Protein AF-A0ABD3SW62-F1 (afdb_monomer_lite)

pLDDT: mean 79.24, std 6.23, range [60.75, 86.75]

Secondary structure (DSSP, 8-state):
-HHHHHHHTTTS--TTTSTTSTT--S--HHHHHHHHHHHHHHHHS---TTT----SS-TT-

Sequence (61 aa):
MQGFLDDVCKVLDCGAVNPGGTCYEPNTLQCHTSFVLNLNYKKNNVCPQDIGAYTDTDPCK

InterPro domains:
  IPR012946 X8 domain [PF07983] (2-45)

Radius of gyration: 10.64 Å; chains: 1; bounding box: 26×18×24 Å

Structure (mmCIF, N/CA/C/O backbone):
data_AF-A0ABD3SW62-F1
#
_entry.id   AF-A0ABD3SW62-F1
#
loop_
_atom_site.group_PDB
_atom_site.id
_atom_site.type_symbol
_atom_site.label_atom_id
_atom_site.label_alt_id
_atom_site.label_comp_id
_atom_site.label_asym_id
_atom_site.label_entity_id
_atom_site.label_seq_id
_atom_site.pdbx_PDB_ins_code
_atom_site.Cartn_x
_atom_site.Cartn_y
_atom_site.Cartn_z
_atom_site.occupancy
_atom_site.B_iso_or_equiv
_atom_site.auth_seq_id
_atom_site.auth_comp_id
_atom_site.auth_asym_id
_atom_site.auth_atom_id
_atom_site.pdbx_PDB_model_num
ATOM 1 N N . MET A 1 1 ? 0.126 9.081 -5.191 1.00 60.84 1 MET A N 1
ATOM 2 C CA . MET A 1 1 ? 0.114 8.205 -3.996 1.00 60.84 1 MET A CA 1
ATOM 3 C C . MET A 1 1 ? -0.921 7.083 -4.100 1.00 60.84 1 MET A C 1
ATOM 5 O O . MET A 1 1 ? -0.519 5.953 -3.892 1.00 60.84 1 MET A O 1
ATOM 9 N N . GLN A 1 2 ? -2.179 7.319 -4.513 1.00 66.38 2 GLN A N 1
ATOM 10 C CA . GLN A 1 2 ? -3.157 6.222 -4.708 1.00 66.38 2 GLN A CA 1
ATOM 11 C C . GLN A 1 2 ? -2.725 5.166 -5.745 1.00 66.38 2 GLN A C 1
ATOM 13 O O . GLN A 1 2 ? -2.786 3.982 -5.455 1.00 66.38 2 GLN A O 1
ATOM 18 N N . GLY A 1 3 ? -2.190 5.576 -6.904 1.00 74.62 3 GLY A N 1
ATOM 19 C CA . GLY A 1 3 ? -1.819 4.616 -7.959 1.00 74.62 3 GLY A CA 1
ATOM 20 C C . GLY A 1 3 ? -0.766 3.579 -7.547 1.00 74.62 3 GLY A C 1
ATOM 21 O O . GLY A 1 3 ? -0.789 2.457 -8.032 1.00 74.62 3 GLY A O 1
ATOM 22 N N . PHE A 1 4 ? 0.114 3.913 -6.599 1.00 77.75 4 PHE A N 1
ATOM 23 C CA . PHE A 1 4 ? 1.080 2.949 -6.070 1.00 77.75 4 PHE A CA 1
ATOM 24 C C . PHE A 1 4 ? 0.435 1.911 -5.166 1.00 77.75 4 PHE A C 1
ATOM 26 O O . PHE A 1 4 ? 0.791 0.742 -5.243 1.00 77.75 4 PHE A O 1
ATOM 33 N N . LEU A 1 5 ? -0.518 2.327 -4.332 1.00 78.50 5 LEU A N 1
ATOM 34 C CA . LEU A 1 5 ? -1.315 1.384 -3.561 1.00 78.50 5 LEU A CA 1
ATOM 35 C C . LEU A 1 5 ? -2.020 0.415 -4.501 1.00 78.50 5 LEU A C 1
ATOM 37 O O . LEU A 1 5 ? -1.827 -0.785 -4.369 1.00 78.50 5 LEU A O 1
ATOM 41 N N . ASP A 1 6 ? -2.735 0.924 -5.503 1.00 82.12 6 ASP A N 1
ATOM 42 C CA . ASP A 1 6 ? -3.461 0.078 -6.454 1.00 82.12 6 ASP A CA 1
ATOM 43 C C . ASP A 1 6 ? -2.538 -0.899 -7.199 1.00 82.12 6 ASP A C 1
ATOM 45 O O . ASP A 1 6 ? -2.903 -2.055 -7.413 1.00 82.12 6 ASP A O 1
ATOM 49 N N . ASP A 1 7 ? -1.332 -0.473 -7.578 1.00 83.00 7 ASP A N 1
ATOM 50 C CA . ASP A 1 7 ? -0.368 -1.333 -8.267 1.00 83.00 7 ASP A CA 1
ATOM 51 C C . ASP A 1 7 ? 0.269 -2.374 -7.349 1.00 83.00 7 ASP A C 1
ATOM 53 O O . ASP A 1 7 ? 0.389 -3.543 -7.724 1.00 83.00 7 ASP A O 1
ATOM 57 N N . VAL A 1 8 ? 0.637 -1.990 -6.129 1.00 82.38 8 VAL A N 1
ATOM 58 C CA . VAL A 1 8 ? 1.223 -2.920 -5.166 1.00 82.38 8 VAL A CA 1
ATOM 59 C C . VAL A 1 8 ? 0.176 -3.905 -4.659 1.00 82.38 8 VAL A C 1
ATOM 61 O O . VAL A 1 8 ? 0.464 -5.093 -4.561 1.00 82.38 8 VAL A O 1
ATOM 64 N N . CYS A 1 9 ? -1.063 -3.475 -4.437 1.00 83.88 9 CYS A N 1
ATOM 65 C CA . CYS A 1 9 ? -2.152 -4.344 -3.995 1.00 83.88 9 CYS A CA 1
ATOM 66 C C . CYS A 1 9 ? -2.573 -5.395 -5.037 1.00 83.88 9 CYS A C 1
ATOM 68 O O . CYS A 1 9 ? -3.263 -6.351 -4.692 1.00 83.88 9 CYS A O 1
ATOM 70 N N . LYS A 1 10 ? -2.130 -5.282 -6.299 1.00 82.62 10 LYS A N 1
ATOM 71 C CA . LYS A 1 10 ? -2.267 -6.365 -7.294 1.00 82.62 10 LYS A CA 1
ATOM 72 C C . LYS A 1 10 ? -1.305 -7.531 -7.042 1.00 82.62 10 LYS A C 1
ATOM 74 O O . LYS A 1 10 ? -1.564 -8.638 -7.502 1.00 82.62 10 LYS A O 1
ATOM 79 N N . VAL A 1 11 ? -0.186 -7.290 -6.353 1.00 81.69 11 VAL A N 1
ATOM 80 C CA . VAL A 1 11 ? 0.902 -8.270 -6.128 1.00 81.69 11 VAL A CA 1
ATOM 81 C C . VAL A 1 11 ? 1.150 -8.590 -4.646 1.00 81.69 11 VAL A C 1
ATOM 83 O O . VAL A 1 11 ? 1.815 -9.576 -4.298 1.00 81.69 11 VAL A O 1
ATOM 86 N N . LEU A 1 12 ? 0.626 -7.758 -3.754 1.00 83.62 12 LEU A N 1
ATOM 87 C CA . LEU A 1 12 ? 0.742 -7.835 -2.305 1.00 83.62 12 LEU A CA 1
ATOM 88 C C . LEU A 1 12 ? -0.643 -7.824 -1.668 1.00 83.62 12 LEU A C 1
ATOM 90 O O . LEU A 1 12 ? -1.581 -7.228 -2.186 1.00 83.62 12 LEU A O 1
ATOM 94 N N . ASP A 1 13 ? -0.756 -8.495 -0.526 1.00 81.44 13 ASP A N 1
ATOM 95 C CA . ASP A 1 13 ? -2.025 -8.601 0.179 1.00 81.44 13 ASP A CA 1
ATOM 96 C C . ASP A 1 13 ? -2.288 -7.328 0.991 1.00 81.44 13 ASP A C 1
ATOM 98 O O . ASP A 1 13 ? -1.746 -7.125 2.080 1.00 81.44 13 ASP A O 1
ATOM 102 N N . CYS A 1 14 ? -3.107 -6.445 0.427 1.00 81.69 14 CYS A N 1
ATOM 103 C CA . CYS A 1 14 ? -3.560 -5.220 1.080 1.00 81.69 14 CYS A CA 1
ATOM 104 C C . CYS A 1 14 ? -4.805 -5.423 1.953 1.00 81.69 14 CYS A C 1
ATOM 106 O O . CYS A 1 14 ? -5.406 -4.441 2.389 1.00 81.69 14 CYS A O 1
ATOM 108 N N . GL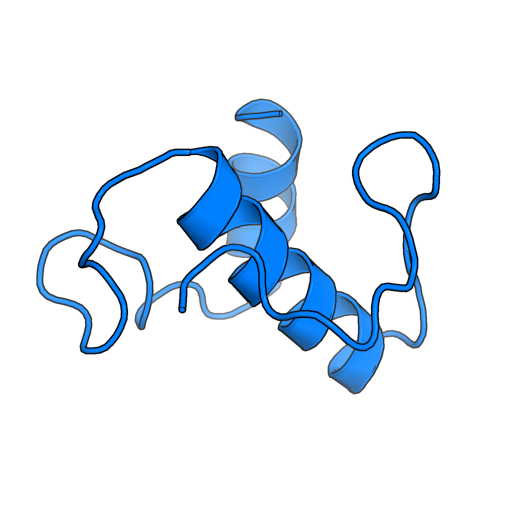Y A 1 15 ? -5.203 -6.667 2.249 1.00 82.00 15 GLY A N 1
ATOM 109 C CA . GLY A 1 15 ? -6.392 -6.967 3.049 1.00 82.00 15 GLY A CA 1
ATOM 110 C C . GLY A 1 15 ? -6.427 -6.250 4.402 1.00 82.00 15 GLY A C 1
ATOM 111 O O . GLY A 1 15 ? -7.494 -5.847 4.850 1.00 82.00 15 GLY A O 1
ATOM 112 N N . ALA A 1 16 ? -5.266 -6.004 5.017 1.00 79.75 16 ALA A N 1
ATOM 113 C CA . ALA A 1 16 ? -5.183 -5.299 6.294 1.00 79.75 16 ALA A CA 1
ATOM 114 C C . ALA A 1 16 ? -5.517 -3.796 6.206 1.00 79.75 16 ALA A C 1
ATOM 116 O O . ALA A 1 16 ? -6.008 -3.253 7.189 1.00 79.75 16 ALA A O 1
ATOM 117 N N . VAL A 1 17 ? -5.282 -3.135 5.065 1.00 82.50 17 VAL A N 1
ATOM 118 C CA . VAL A 1 17 ? -5.561 -1.693 4.857 1.00 82.50 17 VAL A CA 1
ATOM 119 C C . VAL A 1 17 ? -6.823 -1.432 4.043 1.00 82.50 17 VAL A C 1
ATOM 121 O O . VAL A 1 17 ? -7.227 -0.287 3.886 1.00 82.50 17 VAL A O 1
ATOM 124 N N . ASN A 1 18 ? -7.455 -2.479 3.518 1.00 81.88 18 ASN A N 1
ATOM 125 C CA . ASN A 1 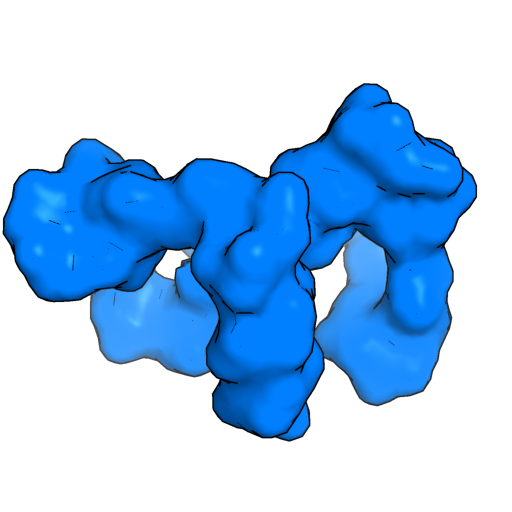18 ? -8.737 -2.364 2.838 1.00 81.88 18 ASN A CA 1
ATOM 126 C C . ASN A 1 18 ? -9.876 -2.089 3.834 1.00 81.88 18 ASN A C 1
ATOM 128 O O . ASN A 1 18 ? -9.732 -2.368 5.026 1.00 81.88 18 ASN A O 1
ATOM 132 N N . PRO A 1 19 ? -11.029 -1.574 3.367 1.00 78.44 19 PRO A N 1
ATOM 133 C CA . PRO A 1 19 ? -12.210 -1.406 4.209 1.00 78.44 19 PRO A CA 1
ATOM 134 C C . PRO A 1 19 ? -12.574 -2.718 4.921 1.00 78.44 19 PRO A C 1
ATOM 136 O O . PRO A 1 19 ? -12.841 -3.727 4.270 1.00 78.44 19 PRO A O 1
ATOM 139 N N . GLY A 1 20 ? -12.567 -2.704 6.258 1.00 78.56 20 GLY A N 1
ATOM 140 C CA . GLY A 1 20 ? -12.785 -3.894 7.095 1.00 78.56 20 GLY A CA 1
ATOM 141 C C . GLY A 1 20 ? -11.510 -4.640 7.519 1.00 78.56 20 GLY A C 1
ATOM 142 O O . GLY A 1 20 ? -11.600 -5.626 8.249 1.00 78.56 20 GLY A O 1
ATOM 143 N N . GLY A 1 21 ? -10.334 -4.175 7.098 1.00 78.88 21 GLY A N 1
ATOM 144 C CA . GLY A 1 21 ? -9.037 -4.667 7.548 1.00 78.88 21 GLY A CA 1
ATOM 145 C C . GLY A 1 21 ? -8.654 -4.158 8.939 1.00 78.88 21 GLY A C 1
ATOM 146 O O . GLY A 1 21 ? -9.111 -3.113 9.400 1.00 78.88 21 GLY A O 1
ATOM 147 N N . THR A 1 22 ? -7.768 -4.891 9.614 1.00 79.19 22 THR A N 1
ATOM 148 C CA . THR A 1 22 ? -7.306 -4.571 10.977 1.00 79.19 22 THR A CA 1
ATOM 149 C C . THR A 1 22 ? -6.484 -3.283 11.070 1.00 79.19 22 THR A C 1
ATOM 151 O O . THR A 1 22 ? -6.326 -2.744 12.160 1.00 79.19 22 THR A O 1
ATOM 154 N N . CYS A 1 23 ? -5.949 -2.799 9.947 1.00 78.44 23 CYS A N 1
ATOM 155 C CA . CYS A 1 23 ? -5.142 -1.584 9.814 1.00 78.44 23 CYS A CA 1
ATOM 156 C C . CYS A 1 23 ? -5.801 -0.566 8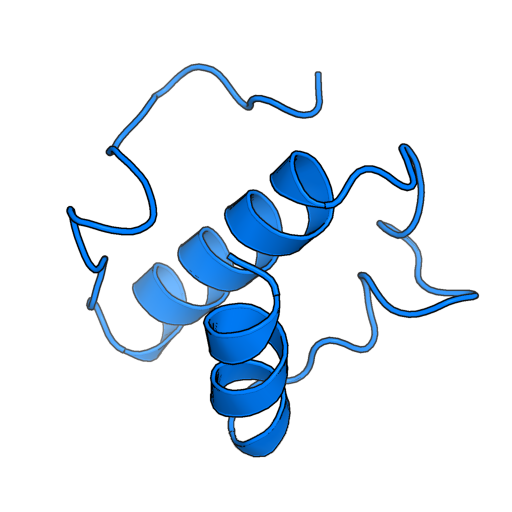.865 1.00 78.44 23 CYS A C 1
ATOM 158 O O . CYS A 1 23 ? -5.114 0.241 8.241 1.00 78.44 23 CYS A O 1
ATOM 160 N N . TYR A 1 24 ? -7.131 -0.622 8.723 1.00 82.62 24 TYR A N 1
ATOM 161 C CA . TYR A 1 24 ? -7.877 0.356 7.933 1.00 82.62 24 TYR A CA 1
ATOM 162 C C . TYR A 1 24 ? -7.877 1.741 8.587 1.00 82.62 24 TYR A C 1
ATOM 164 O O . TYR A 1 24 ? -7.823 2.745 7.878 1.00 82.62 24 TYR A O 1
ATOM 172 N N . GLU A 1 25 ? -7.926 1.803 9.921 1.00 80.56 25 GLU A N 1
ATOM 173 C CA . GLU A 1 25 ? -7.898 3.063 10.658 1.00 80.56 25 GLU A CA 1
ATOM 174 C C . GLU A 1 25 ? -6.491 3.406 11.175 1.00 80.56 25 GLU A C 1
ATOM 176 O O . GLU A 1 25 ? -5.808 2.525 11.704 1.00 80.56 25 GLU A O 1
ATOM 181 N N . PRO A 1 26 ? -6.062 4.678 11.053 1.00 81.06 26 PRO A N 1
ATOM 182 C CA . PRO A 1 26 ? -6.804 5.802 10.473 1.00 81.06 26 PRO A CA 1
ATOM 183 C C . PRO A 1 26 ? -6.923 5.688 8.941 1.00 81.06 26 PRO A C 1
ATOM 185 O O . PRO A 1 26 ? -5.936 5.432 8.253 1.00 81.06 26 PRO A O 1
ATOM 188 N N . ASN A 1 27 ? -8.134 5.915 8.408 1.00 82.44 27 ASN A N 1
ATOM 189 C CA . ASN A 1 27 ? -8.444 5.845 6.971 1.00 82.44 27 ASN A CA 1
ATOM 190 C C . ASN A 1 27 ? -7.885 7.069 6.228 1.00 82.44 27 ASN A C 1
ATOM 192 O O . ASN A 1 27 ? -8.611 7.916 5.703 1.00 82.44 27 ASN A O 1
ATOM 196 N N . THR A 1 28 ? -6.564 7.198 6.246 1.00 84.62 28 THR A N 1
ATOM 197 C CA . THR A 1 28 ? -5.829 8.206 5.499 1.00 84.62 28 THR A CA 1
ATOM 198 C C . THR A 1 28 ? -4.994 7.520 4.436 1.00 84.62 28 THR A C 1
ATOM 200 O O . THR A 1 28 ? -4.403 6.460 4.649 1.00 84.62 28 THR A O 1
ATOM 203 N N . LEU A 1 29 ? -4.899 8.170 3.277 1.00 80.06 29 LEU A N 1
ATOM 204 C CA . LEU A 1 29 ? -4.114 7.648 2.169 1.00 80.06 29 LEU A CA 1
ATOM 205 C C . LEU A 1 29 ? -2.642 7.454 2.552 1.00 80.06 29 LEU A C 1
ATOM 207 O O . LEU A 1 29 ? -2.021 6.481 2.134 1.00 80.06 29 LEU A O 1
ATOM 211 N N . GLN A 1 30 ? -2.090 8.368 3.354 1.00 81.94 30 GLN A N 1
ATOM 212 C CA . GLN A 1 30 ? -0.723 8.258 3.861 1.00 81.94 30 GLN A CA 1
ATOM 213 C C . GLN A 1 30 ? -0.548 6.997 4.699 1.00 81.94 30 GLN A C 1
ATOM 215 O O . GLN A 1 30 ? 0.437 6.294 4.503 1.00 81.94 30 GLN A O 1
ATOM 220 N N . CYS A 1 31 ? -1.524 6.650 5.540 1.00 82.06 31 CYS A N 1
ATOM 221 C CA . CYS A 1 31 ? -1.407 5.465 6.370 1.00 82.06 31 CYS A CA 1
ATOM 222 C C . CYS A 1 31 ? -1.465 4.154 5.621 1.00 82.06 31 CYS A C 1
ATOM 224 O O . CYS A 1 31 ? -0.610 3.285 5.810 1.00 82.06 31 CYS A O 1
ATOM 226 N N . HIS A 1 32 ? -2.420 4.040 4.706 1.00 84.94 32 HIS A N 1
ATOM 227 C CA . HIS A 1 32 ? -2.482 2.876 3.835 1.00 84.94 32 HIS A CA 1
ATOM 228 C C . HIS A 1 32 ? -1.202 2.765 3.004 1.00 84.94 32 HIS A C 1
ATOM 230 O O . HIS A 1 32 ? -0.620 1.685 2.920 1.00 84.94 32 HIS A O 1
ATOM 236 N N . THR A 1 33 ? -0.698 3.888 2.473 1.00 83.69 33 THR A N 1
ATOM 237 C CA . THR A 1 33 ? 0.540 3.916 1.673 1.00 83.69 33 THR A CA 1
ATOM 238 C C . THR A 1 33 ? 1.758 3.491 2.495 1.00 83.69 33 THR A C 1
ATOM 240 O O . THR A 1 33 ? 2.519 2.648 2.030 1.00 83.69 33 THR A O 1
ATOM 243 N N . SER A 1 34 ? 1.939 4.006 3.715 1.00 83.25 34 SER A N 1
ATOM 244 C CA . SER A 1 34 ? 3.065 3.650 4.593 1.00 83.25 34 SER A CA 1
ATOM 245 C C . SER A 1 34 ? 3.067 2.170 4.966 1.00 83.25 34 SER A C 1
ATOM 247 O O . SER A 1 34 ? 4.111 1.516 4.917 1.00 83.25 34 SER A O 1
ATOM 249 N N . PHE A 1 35 ? 1.897 1.607 5.272 1.00 83.50 35 PHE A N 1
ATOM 250 C CA . PHE A 1 35 ? 1.771 0.181 5.555 1.00 83.50 35 PHE A CA 1
ATOM 251 C C . PHE A 1 35 ? 2.152 -0.675 4.339 1.00 83.50 35 PHE A C 1
ATOM 253 O O . PHE A 1 35 ? 2.930 -1.625 4.456 1.00 83.50 35 PHE A O 1
ATOM 260 N N . VAL A 1 36 ? 1.656 -0.313 3.154 1.00 85.19 36 VAL A N 1
ATOM 261 C CA . VAL A 1 36 ? 1.938 -1.048 1.914 1.00 85.19 36 VAL A CA 1
ATOM 262 C C . VAL A 1 36 ? 3.392 -0.885 1.469 1.00 85.19 36 VAL A C 1
ATOM 264 O O . VAL A 1 36 ? 3.997 -1.858 1.021 1.00 85.19 36 VAL A O 1
ATOM 267 N N . LEU A 1 37 ? 4.003 0.286 1.668 1.00 85.62 37 LEU A N 1
ATOM 268 C CA . LEU A 1 37 ? 5.440 0.495 1.472 1.00 85.62 37 LEU A CA 1
ATOM 269 C C . LEU A 1 37 ? 6.267 -0.416 2.380 1.00 85.62 37 LEU A C 1
ATOM 271 O O . LEU A 1 37 ? 7.196 -1.065 1.905 1.00 85.62 37 LEU A O 1
ATOM 275 N N . ASN A 1 38 ? 5.907 -0.514 3.662 1.00 83.75 38 ASN A N 1
ATOM 276 C CA . ASN A 1 38 ? 6.584 -1.396 4.610 1.00 83.75 38 ASN A CA 1
ATOM 277 C C . ASN A 1 38 ? 6.448 -2.873 4.201 1.00 83.75 38 ASN A C 1
ATOM 279 O O . ASN A 1 38 ? 7.424 -3.622 4.226 1.00 83.75 38 ASN A O 1
ATOM 283 N N . LEU A 1 39 ? 5.257 -3.297 3.766 1.00 84.75 39 LEU A N 1
ATOM 284 C CA . LEU A 1 39 ? 5.047 -4.643 3.228 1.00 84.75 39 LEU A CA 1
ATOM 285 C C . LEU A 1 39 ? 5.884 -4.903 1.971 1.00 84.75 39 LEU A C 1
ATOM 287 O O . LEU A 1 39 ? 6.521 -5.953 1.861 1.00 84.75 39 LEU A O 1
ATOM 291 N N . ASN A 1 40 ? 5.913 -3.950 1.039 1.00 86.75 40 ASN A N 1
ATOM 292 C CA . ASN A 1 40 ? 6.699 -4.054 -0.183 1.00 86.75 40 ASN A CA 1
ATOM 293 C C . ASN A 1 40 ? 8.199 -4.105 0.107 1.00 86.75 40 ASN A C 1
ATOM 295 O O . ASN A 1 40 ? 8.910 -4.908 -0.490 1.00 86.75 40 ASN A O 1
ATOM 299 N N . TYR A 1 41 ? 8.673 -3.323 1.072 1.00 85.94 41 TYR A N 1
ATOM 300 C CA . TYR A 1 41 ? 10.055 -3.379 1.520 1.00 85.94 41 TYR A CA 1
ATOM 301 C C . TYR A 1 41 ? 10.385 -4.735 2.156 1.00 85.94 41 TYR A C 1
ATOM 303 O O . TYR A 1 41 ? 11.371 -5.360 1.786 1.00 85.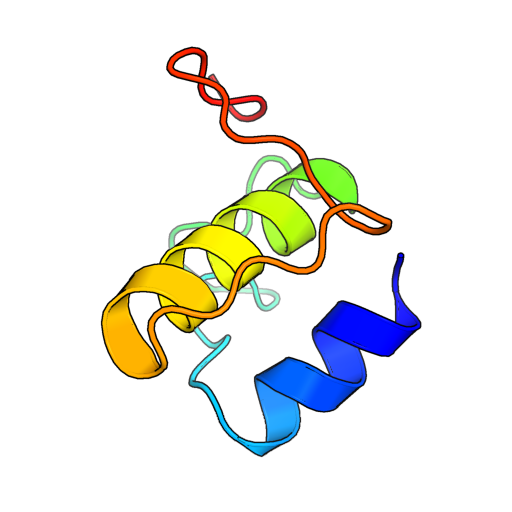94 41 TYR A O 1
ATOM 311 N N . LYS A 1 42 ? 9.528 -5.268 3.031 1.00 84.88 42 LYS A N 1
ATOM 312 C CA . LYS A 1 42 ? 9.749 -6.591 3.641 1.00 84.88 42 LYS A CA 1
ATOM 313 C C . LYS A 1 42 ? 9.737 -7.738 2.629 1.00 84.88 42 LYS A C 1
ATOM 315 O O . LYS A 1 42 ? 10.492 -8.692 2.793 1.00 84.88 42 LYS A O 1
ATOM 320 N N . LYS A 1 43 ? 8.881 -7.670 1.603 1.00 86.75 43 LYS A N 1
ATOM 321 C CA . LYS A 1 43 ? 8.732 -8.743 0.605 1.00 86.75 43 LYS A CA 1
ATOM 322 C C . LYS A 1 43 ? 9.740 -8.636 -0.539 1.00 86.75 43 LYS A C 1
ATOM 324 O O . LYS A 1 43 ? 10.310 -9.643 -0.938 1.00 86.75 43 LYS A O 1
ATOM 329 N N . ASN A 1 44 ? 9.953 -7.428 -1.056 1.00 84.88 44 ASN A N 1
ATOM 330 C CA . ASN A 1 44 ? 10.727 -7.173 -2.272 1.00 84.88 44 ASN A CA 1
ATOM 331 C C . ASN A 1 44 ? 12.041 -6.417 -2.013 1.00 84.88 44 ASN A C 1
ATOM 333 O O . ASN A 1 44 ? 12.832 -6.280 -2.938 1.00 84.88 44 ASN A O 1
ATOM 337 N N . ASN A 1 45 ? 12.300 -5.930 -0.792 1.00 85.94 45 ASN A N 1
ATOM 338 C CA . ASN A 1 45 ? 13.432 -5.047 -0.456 1.00 85.94 45 ASN A CA 1
ATOM 339 C C . ASN A 1 45 ? 13.484 -3.765 -1.310 1.00 85.94 45 ASN A C 1
ATOM 341 O O . ASN A 1 45 ? 14.548 -3.194 -1.535 1.00 85.94 45 ASN A O 1
ATOM 345 N N . VAL A 1 46 ? 12.321 -3.293 -1.775 1.00 83.19 46 VAL A N 1
ATOM 346 C CA . VAL A 1 46 ? 12.187 -2.082 -2.596 1.00 83.19 46 VAL A CA 1
ATOM 347 C C . VAL A 1 46 ? 11.355 -1.039 -1.853 1.00 83.19 46 VAL A C 1
ATOM 349 O O . VAL A 1 46 ? 10.195 -1.282 -1.518 1.00 83.19 46 VAL A O 1
ATOM 352 N N . CYS A 1 47 ? 11.936 0.144 -1.647 1.00 80.94 47 CYS A N 1
ATOM 353 C CA . CYS A 1 47 ? 11.243 1.330 -1.148 1.00 80.94 47 CYS A CA 1
ATOM 354 C C . CYS A 1 47 ? 11.388 2.469 -2.173 1.00 80.94 47 CYS A C 1
ATOM 356 O O . 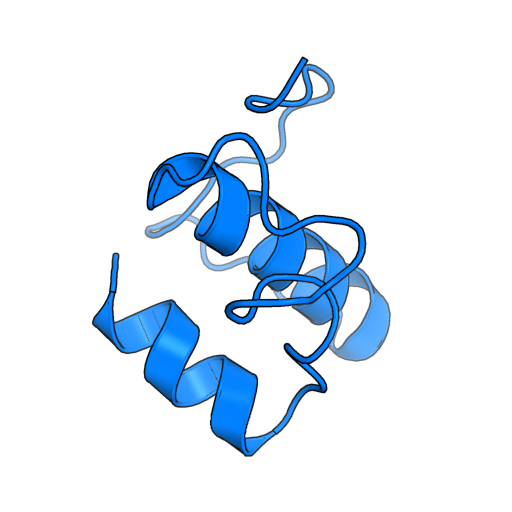CYS A 1 47 ? 12.461 3.077 -2.249 1.00 80.94 47 CYS A O 1
ATOM 358 N N . PRO A 1 48 ? 10.358 2.745 -2.995 1.00 78.81 48 PRO A N 1
ATOM 359 C CA . PRO A 1 48 ? 10.400 3.857 -3.936 1.00 78.81 48 PRO A CA 1
ATOM 360 C C . PRO A 1 48 ? 10.442 5.185 -3.172 1.00 78.81 48 PRO A C 1
ATOM 362 O O . PRO A 1 48 ? 9.463 5.583 -2.539 1.00 78.81 48 PRO A O 1
ATOM 365 N N . GLN A 1 49 ? 11.589 5.864 -3.253 1.00 78.88 49 GLN A N 1
ATOM 366 C CA . GLN A 1 49 ? 11.861 7.109 -2.524 1.00 78.88 49 GLN A CA 1
ATOM 367 C C . GLN A 1 49 ? 10.925 8.260 -2.935 1.00 78.88 49 GLN A C 1
ATOM 369 O O . GLN A 1 49 ? 10.694 9.173 -2.151 1.00 78.88 49 GLN A O 1
ATOM 374 N N . ASP A 1 50 ? 10.336 8.190 -4.133 1.00 75.88 50 ASP A N 1
ATOM 375 C CA . ASP A 1 50 ? 9.367 9.175 -4.634 1.00 75.88 50 ASP A CA 1
ATOM 376 C C . ASP A 1 50 ? 7.992 9.078 -3.948 1.00 75.88 50 ASP A C 1
ATOM 378 O O . ASP A 1 50 ? 7.146 9.960 -4.100 1.00 75.88 50 ASP A O 1
ATOM 382 N N . ILE A 1 51 ?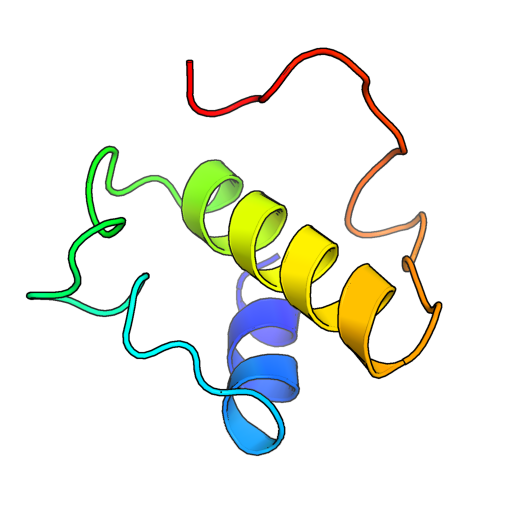 7.738 7.979 -3.230 1.00 75.56 51 ILE A N 1
ATOM 383 C CA . ILE A 1 51 ? 6.430 7.658 -2.642 1.00 75.56 51 ILE A CA 1
ATOM 384 C C . ILE A 1 51 ? 6.493 7.642 -1.119 1.00 75.56 51 ILE A C 1
ATOM 386 O O . ILE A 1 51 ? 5.524 8.034 -0.467 1.00 75.56 51 ILE A O 1
ATOM 390 N N . GLY A 1 52 ? 7.625 7.236 -0.546 1.00 74.50 52 GLY A N 1
ATOM 391 C CA . GLY A 1 52 ? 7.863 7.332 0.885 1.00 74.50 52 GLY A CA 1
ATOM 392 C C . GLY A 1 52 ? 9.343 7.401 1.223 1.00 74.50 52 GLY A C 1
ATOM 393 O O . GLY A 1 52 ? 10.201 7.005 0.439 1.00 74.50 52 GLY A O 1
ATOM 394 N N . ALA A 1 53 ? 9.629 7.901 2.419 1.00 74.44 53 ALA A N 1
ATOM 395 C CA . ALA A 1 53 ? 10.968 7.929 2.986 1.00 74.44 53 ALA A CA 1
ATOM 396 C C . ALA A 1 53 ? 11.122 6.813 4.027 1.00 74.44 53 ALA A C 1
ATOM 398 O O . ALA A 1 53 ? 10.140 6.373 4.626 1.00 74.44 53 ALA A O 1
ATOM 399 N N . TYR A 1 54 ? 12.359 6.374 4.268 1.00 70.50 54 TYR A N 1
ATOM 400 C CA . TYR A 1 54 ? 12.654 5.580 5.459 1.00 70.50 54 TYR A CA 1
ATOM 401 C C . TYR A 1 54 ? 12.484 6.485 6.681 1.00 70.50 54 TYR A C 1
ATOM 403 O O . TYR A 1 54 ? 13.231 7.451 6.850 1.00 70.50 54 TYR A O 1
ATOM 411 N N . THR A 1 55 ? 11.491 6.197 7.514 1.00 71.38 55 THR A N 1
ATOM 412 C CA . THR A 1 55 ? 11.258 6.918 8.763 1.00 71.38 55 THR A CA 1
ATOM 413 C C . THR A 1 55 ? 11.151 5.905 9.895 1.00 71.38 55 THR A C 1
ATOM 415 O O . THR A 1 55 ? 10.413 4.929 9.796 1.00 71.38 55 THR A O 1
ATOM 418 N N . ASP A 1 56 ? 11.871 6.136 10.994 1.00 69.88 56 ASP A N 1
ATOM 419 C CA . ASP A 1 56 ? 11.650 5.382 12.239 1.00 69.88 56 ASP A CA 1
ATOM 420 C C . ASP A 1 56 ? 10.363 5.834 12.954 1.00 69.88 56 ASP A C 1
ATOM 422 O O . ASP A 1 56 ? 9.858 5.165 13.855 1.00 69.88 56 ASP A O 1
ATOM 426 N N . THR A 1 57 ? 9.815 6.986 12.557 1.00 73.06 57 THR A N 1
ATOM 427 C CA . THR A 1 57 ? 8.516 7.473 13.020 1.00 73.06 57 THR A CA 1
ATOM 428 C C . THR A 1 57 ? 7.427 6.912 12.122 1.00 73.06 57 THR A C 1
ATOM 430 O O . THR A 1 57 ? 7.372 7.259 10.944 1.00 73.06 57 THR A O 1
ATOM 433 N N . ASP A 1 58 ? 6.575 6.055 12.680 1.00 66.00 58 ASP A N 1
ATOM 434 C CA . ASP A 1 58 ? 5.382 5.560 11.998 1.00 66.00 58 ASP A CA 1
ATOM 435 C C . ASP A 1 58 ? 4.411 6.733 11.766 1.00 66.00 58 ASP A C 1
ATOM 437 O O . ASP A 1 58 ? 3.935 7.312 12.746 1.00 66.00 58 ASP A O 1
ATOM 441 N N . PRO A 1 59 ? 4.108 7.107 10.508 1.00 67.56 59 PRO A N 1
ATOM 442 C CA . PRO A 1 59 ? 3.177 8.194 10.206 1.00 67.56 59 PRO A CA 1
ATOM 443 C C . PRO A 1 59 ? 1.744 7.931 10.695 1.00 67.56 59 PRO A C 1
ATOM 445 O O . PRO A 1 59 ? 0.924 8.844 10.668 1.00 67.56 59 PRO A O 1
ATOM 448 N N . CYS A 1 60 ? 1.435 6.694 11.101 1.00 66.81 60 CYS A N 1
ATOM 449 C CA . CYS A 1 60 ? 0.114 6.253 11.554 1.00 66.81 60 CYS A CA 1
ATOM 450 C C . CYS A 1 60 ? -0.054 6.139 13.062 1.00 66.81 60 CYS A C 1
ATOM 452 O O . CYS A 1 60 ? -1.064 5.589 13.507 1.00 66.81 60 CYS A O 1
ATOM 454 N N . LYS A 1 61 ? 0.925 6.611 13.836 1.00 60.75 61 LYS A N 1
ATOM 455 C CA . LYS A 1 61 ? 0.847 6.664 15.296 1.00 60.75 61 LYS A CA 1
ATOM 456 C C . LYS A 1 61 ? 0.326 7.991 15.822 1.00 60.75 61 LYS A C 1
ATOM 458 O O . LYS A 1 61 ? 0.701 9.042 15.261 1.00 60.75 61 LYS A O 1
#

Organism: NCBI:txid265156

Foldseek 3Di:
DVVVLVVLVVVDPLQQCPVVHVQVPVVDPLSSQLVSQVRCCVVPVDRDVVRDDDDPDRPRD